Protein AF-A0A834DMK9-F1 (afdb_monomer_lite)

Organism: NCBI:txid89673

Secondary structure (DSSP, 8-state):
---SSS--TTTTT-----B--SS---EETTEEB--HHHHHH-TT-------S-TTSHHHH--

Structure (mmCIF, N/CA/C/O backbone):
data_AF-A0A834DMK9-F1
#
_entry.id   AF-A0A834DMK9-F1
#
loop_
_atom_site.group_PDB
_atom_site.id
_atom_site.type_symbol
_atom_site.label_atom_id
_atom_site.label_alt_id
_atom_site.label_comp_id
_atom_site.label_asym_id
_atom_site.label_entity_id
_atom_site.label_seq_id
_atom_site.pdbx_PDB_ins_code
_atom_site.Cartn_x
_atom_site.Cartn_y
_atom_site.Cartn_z
_atom_site.occupancy
_atom_site.B_iso_or_equiv
_atom_site.auth_seq_id
_atom_site.auth_comp_id
_atom_site.auth_asym_id
_atom_site.auth_atom_id
_atom_site.pdbx_PDB_model_num
ATOM 1 N N . MET A 1 1 ? 11.065 1.670 -11.722 1.00 51.25 1 MET A N 1
ATOM 2 C CA . MET A 1 1 ? 10.012 1.779 -10.690 1.00 51.25 1 MET A CA 1
ATOM 3 C C . MET A 1 1 ? 9.081 2.908 -11.124 1.00 51.25 1 MET A C 1
ATOM 5 O O . MET A 1 1 ? 9.606 3.933 -11.542 1.00 51.25 1 MET A O 1
ATOM 9 N N . ARG A 1 2 ? 7.757 2.695 -11.186 1.00 56.88 2 ARG A N 1
ATOM 10 C CA . ARG A 1 2 ? 6.798 3.704 -11.684 1.00 56.88 2 ARG A CA 1
ATOM 11 C C . ARG A 1 2 ? 6.390 4.621 -10.533 1.00 56.88 2 ARG A C 1
ATOM 13 O O . ARG A 1 2 ? 6.020 4.117 -9.481 1.00 56.88 2 ARG A O 1
ATOM 20 N N . ASP A 1 3 ? 6.464 5.930 -10.742 1.00 61.00 3 ASP A N 1
ATOM 21 C CA . ASP A 1 3 ? 6.015 6.922 -9.765 1.00 61.00 3 ASP A CA 1
ATOM 22 C C . ASP A 1 3 ? 4.481 7.016 -9.792 1.00 61.00 3 ASP A C 1
ATOM 24 O O . ASP A 1 3 ? 3.894 7.483 -10.769 1.00 61.00 3 ASP A O 1
ATOM 28 N N . LEU A 1 4 ? 3.842 6.503 -8.738 1.00 60.00 4 LEU A N 1
ATOM 29 C CA . LEU A 1 4 ? 2.386 6.490 -8.561 1.00 60.00 4 LEU A CA 1
ATOM 30 C C . LEU A 1 4 ? 1.832 7.845 -8.091 1.00 60.00 4 LEU A C 1
ATOM 32 O O . LEU A 1 4 ? 0.627 8.057 -8.186 1.00 60.00 4 LEU A O 1
ATOM 36 N N . ARG A 1 5 ? 2.685 8.767 -7.617 1.00 58.22 5 ARG A N 1
ATOM 37 C CA . ARG A 1 5 ? 2.282 10.119 -7.190 1.00 58.22 5 ARG A CA 1
ATOM 38 C C . ARG A 1 5 ? 2.321 11.129 -8.336 1.00 58.22 5 ARG A C 1
ATOM 40 O O . ARG A 1 5 ? 1.818 12.238 -8.182 1.00 58.22 5 ARG A O 1
ATOM 47 N N . ASN A 1 6 ? 2.894 10.772 -9.485 1.00 58.12 6 ASN A N 1
ATOM 48 C CA . ASN A 1 6 ? 2.918 11.649 -10.648 1.00 58.12 6 ASN A CA 1
ATOM 49 C C . ASN A 1 6 ? 1.498 11.767 -11.242 1.00 58.12 6 ASN A C 1
ATOM 51 O O . ASN A 1 6 ? 0.961 10.745 -11.680 1.00 58.12 6 ASN A O 1
ATOM 55 N N . PRO A 1 7 ? 0.889 12.969 -11.302 1.00 53.94 7 PRO A N 1
ATOM 56 C CA . PRO A 1 7 ? -0.480 13.211 -11.774 1.00 53.94 7 PRO A CA 1
ATOM 57 C C . PRO A 1 7 ? -0.623 13.105 -13.307 1.00 53.94 7 PRO A C 1
ATOM 59 O O . PRO A 1 7 ? -1.322 13.888 -13.950 1.00 53.94 7 PRO A O 1
ATOM 62 N N . HIS A 1 8 ? 0.056 12.144 -13.934 1.00 56.06 8 HIS A N 1
ATOM 63 C CA . HIS A 1 8 ? -0.179 11.798 -15.328 1.00 56.06 8 HIS A CA 1
ATOM 64 C C . HIS A 1 8 ? -1.642 11.347 -15.478 1.00 56.06 8 HIS A C 1
ATOM 66 O O . HIS A 1 8 ? -2.142 10.657 -14.609 1.00 56.06 8 HIS A O 1
ATOM 72 N N . ALA A 1 9 ? -2.335 11.684 -16.570 1.00 54.53 9 ALA A N 1
ATOM 73 C CA . ALA A 1 9 ? -3.786 11.487 -16.763 1.00 54.53 9 ALA A CA 1
ATOM 74 C C . ALA A 1 9 ? -4.394 10.108 -16.376 1.00 54.53 9 ALA A C 1
ATOM 76 O O . ALA A 1 9 ? -5.607 9.993 -16.247 1.00 54.53 9 ALA A O 1
ATOM 77 N N . SER A 1 10 ? -3.578 9.068 -16.184 1.00 53.50 10 SER A N 1
ATOM 78 C CA . SER A 1 10 ? -3.972 7.745 -15.685 1.00 53.50 10 SER A CA 1
ATOM 79 C C . SER A 1 10 ? -3.986 7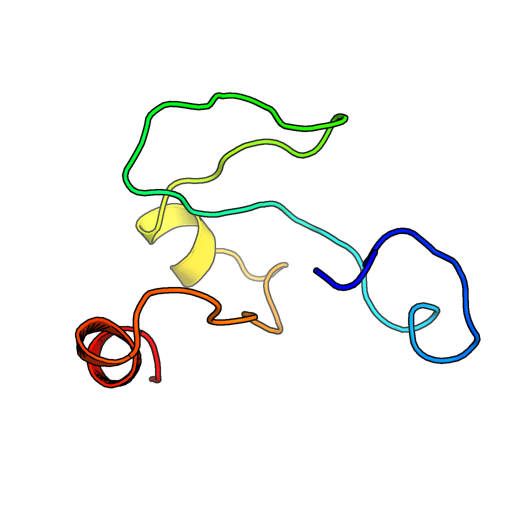.601 -14.149 1.00 53.50 10 SER A C 1
ATOM 81 O O . SER A 1 10 ? -4.656 6.703 -13.655 1.00 53.50 10 SER A O 1
ATOM 83 N N . SER A 1 11 ? -3.272 8.437 -13.385 1.00 52.97 11 SER A N 1
ATOM 84 C CA . SER A 1 11 ? -3.234 8.423 -11.907 1.00 52.97 11 SER A CA 1
ATOM 85 C C . SER A 1 11 ? -4.302 9.307 -11.259 1.00 52.97 11 SER A C 1
ATOM 87 O O . SER A 1 11 ? -4.543 9.191 -10.065 1.00 52.97 11 SER A O 1
ATOM 89 N N . ALA A 1 12 ? -5.015 10.123 -12.043 1.00 55.88 12 ALA A N 1
ATOM 90 C CA . ALA A 1 12 ? -6.139 10.937 -11.570 1.00 55.88 12 ALA A CA 1
ATOM 91 C C . ALA A 1 12 ? -7.326 10.112 -11.022 1.00 55.88 12 ALA A C 1
ATOM 93 O O . ALA A 1 12 ? -8.254 10.680 -10.454 1.00 55.88 12 ALA A O 1
ATOM 94 N N . PHE A 1 13 ? -7.301 8.788 -11.195 1.00 67.31 13 PHE A 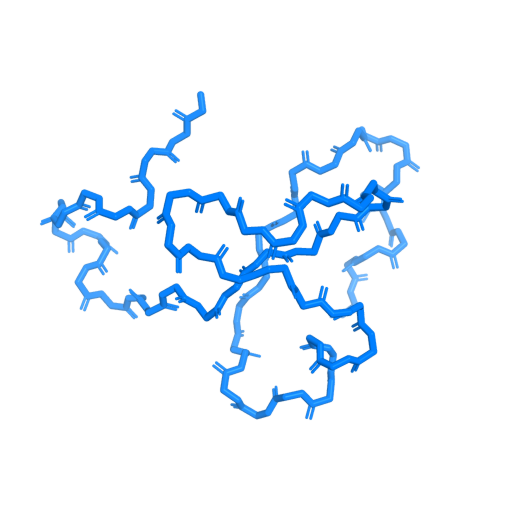N 1
ATOM 95 C CA . PHE A 1 13 ? -8.347 7.865 -10.757 1.00 67.31 13 PHE A CA 1
ATOM 96 C C . PHE A 1 13 ? -7.950 7.010 -9.548 1.00 67.31 13 PHE A C 1
ATOM 98 O O . PHE A 1 13 ? -8.763 6.210 -9.101 1.00 67.31 13 PHE A O 1
ATOM 105 N N . LEU A 1 14 ? -6.716 7.128 -9.042 1.00 73.19 14 LEU A N 1
ATOM 106 C CA . LEU A 1 14 ? -6.197 6.249 -7.993 1.00 73.19 14 LEU A CA 1
ATOM 107 C C . LEU A 1 14 ? -5.647 7.072 -6.829 1.00 73.19 14 LEU A C 1
ATOM 109 O O . LEU A 1 14 ? -4.826 7.966 -7.021 1.00 73.19 14 LEU A O 1
ATOM 113 N N . ASN A 1 15 ? -6.076 6.735 -5.615 1.00 81.94 15 ASN A N 1
ATOM 114 C CA . ASN A 1 15 ? -5.525 7.286 -4.384 1.00 81.94 15 ASN A CA 1
ATOM 115 C C . ASN A 1 15 ? -4.547 6.278 -3.761 1.00 81.94 15 ASN A C 1
ATOM 117 O O . ASN A 1 15 ? -4.883 5.105 -3.604 1.00 81.94 15 ASN A O 1
ATOM 121 N N . LEU A 1 16 ? -3.335 6.716 -3.411 1.00 84.25 16 LEU A N 1
ATOM 122 C CA . LEU A 1 16 ? -2.338 5.842 -2.792 1.00 84.25 16 LEU A CA 1
ATOM 123 C C . LEU A 1 16 ? -2.591 5.747 -1.283 1.00 84.25 16 LEU A C 1
ATOM 125 O O . LEU A 1 16 ? -2.257 6.666 -0.542 1.00 84.25 16 LEU A O 1
ATOM 129 N N . ILE A 1 17 ? -3.151 4.619 -0.844 1.00 87.69 17 ILE A N 1
ATOM 130 C CA . ILE A 1 17 ? -3.514 4.385 0.564 1.00 87.69 17 ILE A CA 1
ATOM 131 C C . ILE A 1 17 ? -2.296 4.017 1.428 1.00 87.69 17 ILE A C 1
ATOM 133 O O . ILE A 1 17 ? -2.175 4.470 2.562 1.00 87.69 17 ILE A O 1
ATOM 137 N N . GLY A 1 18 ? -1.369 3.212 0.903 1.00 89.00 18 GLY A N 1
ATOM 138 C CA . GLY A 1 18 ? -0.220 2.724 1.665 1.00 89.00 18 GLY A CA 1
ATOM 139 C C . GLY A 1 18 ? 0.626 1.720 0.889 1.00 89.00 18 GLY A C 1
ATOM 140 O O . GLY A 1 18 ? 0.331 1.405 -0.266 1.00 89.00 18 GLY A O 1
ATOM 141 N N . PHE A 1 19 ? 1.669 1.189 1.530 1.00 90.12 19 PHE A N 1
ATOM 142 C CA . PHE A 1 19 ? 2.428 0.054 0.998 1.00 90.12 19 PHE A CA 1
ATOM 143 C C . PHE A 1 19 ? 2.566 -1.068 2.029 1.00 90.12 19 PHE A C 1
ATOM 145 O O . PHE A 1 19 ? 2.701 -0.822 3.226 1.00 90.12 19 PHE A O 1
ATOM 152 N N . VAL A 1 20 ? 2.591 -2.311 1.550 1.00 89.31 20 VAL A N 1
ATOM 153 C CA . VAL A 1 20 ? 2.870 -3.493 2.373 1.00 89.31 20 VAL A CA 1
ATOM 154 C C . VAL A 1 20 ? 4.292 -3.957 2.084 1.00 89.31 20 VAL A C 1
ATOM 156 O O . VAL A 1 20 ? 4.700 -4.101 0.932 1.00 89.31 20 VAL A O 1
ATOM 159 N N . SER A 1 21 ? 5.066 -4.203 3.135 1.00 87.44 21 SER A N 1
ATOM 160 C CA . SER A 1 21 ? 6.410 -4.767 3.031 1.00 87.44 21 SER A CA 1
ATOM 161 C C . SER A 1 21 ? 6.649 -5.758 4.159 1.00 87.44 21 SER A C 1
ATOM 163 O O . SER A 1 21 ? 6.181 -5.566 5.276 1.00 87.44 21 SER A O 1
ATOM 165 N N . ARG A 1 22 ? 7.422 -6.811 3.875 1.00 85.50 22 ARG A N 1
ATOM 166 C CA . ARG A 1 22 ? 7.904 -7.759 4.897 1.00 85.50 22 ARG A CA 1
ATOM 167 C C . ARG A 1 22 ? 9.024 -7.170 5.760 1.00 85.50 22 ARG A C 1
ATOM 169 O O . ARG A 1 22 ? 9.380 -7.744 6.780 1.00 85.50 22 ARG A O 1
ATOM 176 N N . ARG A 1 23 ? 9.618 -6.055 5.326 1.00 85.06 23 ARG A N 1
ATOM 177 C CA . ARG A 1 23 ? 10.627 -5.302 6.081 1.00 85.06 23 ARG A CA 1
ATOM 178 C C . ARG A 1 23 ? 9.935 -4.199 6.872 1.00 85.06 23 ARG A C 1
ATOM 180 O O . ARG A 1 23 ? 9.022 -3.576 6.342 1.00 85.06 23 ARG A O 1
ATOM 187 N N . GLU A 1 24 ? 10.411 -3.895 8.073 1.00 86.88 24 GLU A N 1
ATOM 188 C CA . GLU A 1 24 ? 9.970 -2.707 8.813 1.00 86.88 24 GLU A CA 1
ATOM 189 C C . GLU A 1 24 ? 10.627 -1.449 8.230 1.00 86.88 24 GLU A C 1
ATOM 191 O O . GLU A 1 24 ? 11.809 -1.180 8.449 1.00 86.88 24 GLU A O 1
ATOM 196 N N . LEU A 1 25 ? 9.862 -0.699 7.439 1.00 86.38 25 LEU A N 1
ATOM 197 C CA . LEU A 1 25 ? 10.280 0.538 6.774 1.00 86.38 25 LEU A CA 1
ATOM 198 C C . LEU A 1 25 ? 9.548 1.767 7.336 1.00 86.38 25 LEU A C 1
ATOM 200 O O . LEU A 1 25 ? 10.054 2.875 7.190 1.00 86.38 25 LEU A O 1
ATOM 204 N N . LYS A 1 26 ? 8.422 1.566 8.042 1.00 84.06 26 LYS A N 1
ATOM 205 C CA . LYS A 1 26 ? 7.557 2.574 8.694 1.00 84.06 26 LYS A CA 1
ATOM 206 C C . LYS A 1 26 ? 6.899 3.554 7.724 1.00 84.06 26 LYS A C 1
ATOM 208 O O . LYS A 1 26 ? 5.679 3.613 7.661 1.00 84.06 26 LYS A O 1
ATOM 213 N N . CYS A 1 27 ? 7.687 4.310 6.972 1.00 87.81 27 CYS A N 1
ATOM 214 C CA . CYS A 1 27 ? 7.207 5.303 6.025 1.00 87.81 27 CYS A CA 1
ATOM 215 C C . CYS A 1 27 ? 8.230 5.486 4.899 1.00 87.81 27 CYS A C 1
ATOM 217 O O . CYS A 1 27 ? 9.435 5.527 5.152 1.00 87.81 27 CYS A O 1
ATOM 219 N N . ILE A 1 28 ? 7.749 5.600 3.663 1.00 84.75 28 ILE A N 1
ATOM 220 C CA . ILE A 1 28 ? 8.555 5.935 2.485 1.00 84.75 28 ILE A CA 1
ATOM 221 C C . ILE A 1 28 ? 7.881 7.125 1.826 1.00 84.75 28 ILE A C 1
ATOM 223 O O . ILE A 1 28 ? 6.729 7.010 1.420 1.00 84.75 28 ILE A O 1
ATOM 227 N N . ASP A 1 29 ? 8.589 8.252 1.734 1.00 81.25 29 ASP A N 1
ATOM 228 C CA . ASP A 1 29 ? 8.103 9.469 1.075 1.00 81.25 29 ASP A CA 1
ATOM 229 C C . ASP A 1 29 ? 6.658 9.812 1.473 1.00 81.25 29 ASP A C 1
ATOM 231 O O . ASP A 1 29 ? 5.791 9.972 0.620 1.00 81.25 29 ASP A O 1
ATOM 235 N N . GLU A 1 30 ? 6.391 9.875 2.784 1.00 81.25 30 GLU A N 1
ATOM 236 C CA . GLU A 1 30 ? 5.083 10.195 3.396 1.00 81.25 30 GLU A CA 1
ATOM 237 C C . GLU A 1 30 ? 4.002 9.108 3.271 1.00 81.25 30 GLU A C 1
ATOM 239 O O . GLU A 1 30 ? 2.946 9.225 3.893 1.00 81.25 30 GLU A O 1
ATOM 244 N N . VAL A 1 31 ? 4.262 8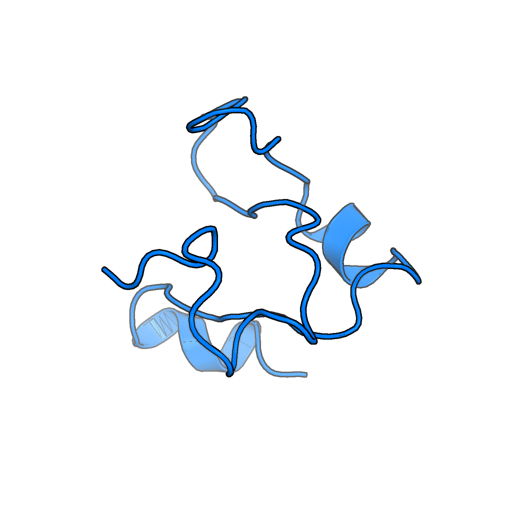.026 2.536 1.00 84.75 31 VAL A N 1
ATOM 245 C CA . VAL A 1 31 ? 3.367 6.869 2.449 1.00 84.75 31 VAL A CA 1
ATOM 246 C C . VAL A 1 31 ? 3.638 5.955 3.634 1.00 84.75 31 VAL A C 1
ATOM 248 O O . VAL A 1 31 ? 4.770 5.521 3.847 1.00 84.75 31 VAL A O 1
ATOM 251 N N . GLN A 1 32 ? 2.601 5.651 4.409 1.00 89.94 32 GLN A N 1
ATOM 252 C CA . GLN A 1 32 ? 2.728 4.772 5.566 1.00 89.94 32 GLN A CA 1
ATOM 253 C C . GLN A 1 32 ? 2.800 3.307 5.137 1.00 89.94 32 GLN A C 1
ATOM 255 O O . GLN A 1 32 ? 2.130 2.869 4.194 1.00 89.94 32 GLN A O 1
ATOM 260 N N . GLN A 1 33 ? 3.612 2.546 5.865 1.00 90.19 33 GLN A N 1
ATOM 261 C CA . GLN A 1 33 ? 3.563 1.099 5.789 1.00 90.19 33 GLN A CA 1
ATOM 262 C C . GLN A 1 33 ? 2.317 0.605 6.521 1.00 90.19 33 GLN A C 1
ATOM 264 O O . GLN A 1 33 ? 2.133 0.905 7.699 1.00 90.19 33 GLN A O 1
ATOM 269 N N . ILE A 1 34 ? 1.504 -0.190 5.837 1.00 91.88 34 ILE A N 1
ATOM 270 C CA . ILE A 1 34 ? 0.349 -0.870 6.424 1.00 91.88 34 ILE A CA 1
ATOM 271 C C . ILE A 1 34 ? 0.635 -2.366 6.531 1.00 91.88 34 ILE A C 1
ATOM 273 O O . ILE A 1 34 ? 1.445 -2.922 5.775 1.00 91.88 34 ILE A O 1
ATOM 277 N N . SER A 1 35 ? 0.004 -3.022 7.501 1.00 90.19 35 SER A N 1
ATOM 278 C CA . SER A 1 35 ? 0.086 -4.473 7.610 1.00 90.19 35 SER A CA 1
ATOM 279 C C . SER A 1 35 ? -0.669 -5.127 6.445 1.00 90.19 35 SER A C 1
ATOM 281 O O . SER A 1 35 ? -1.533 -4.521 5.809 1.00 90.19 35 SER A O 1
ATOM 283 N N . LEU A 1 36 ? -0.336 -6.383 6.145 1.00 87.69 36 LEU A N 1
ATOM 284 C CA . LEU A 1 36 ? -1.060 -7.136 5.121 1.00 87.69 36 LEU A CA 1
ATOM 285 C C . LEU A 1 36 ? -2.530 -7.359 5.518 1.00 87.69 36 LEU A C 1
ATOM 287 O O . LEU A 1 36 ? -3.408 -7.283 4.669 1.00 87.69 36 LEU A O 1
ATOM 291 N N . GLU A 1 37 ? -2.791 -7.627 6.798 1.00 88.06 37 GLU A N 1
ATOM 292 C CA . GLU A 1 37 ? -4.141 -7.844 7.333 1.00 88.06 37 GLU A CA 1
ATOM 293 C C . GLU A 1 37 ? -5.012 -6.585 7.242 1.00 88.06 37 GLU A C 1
ATOM 295 O O . GLU A 1 37 ? -6.168 -6.677 6.822 1.00 88.06 37 GLU A O 1
ATOM 300 N N . ASP A 1 38 ? -4.441 -5.410 7.523 1.00 88.44 38 ASP A N 1
ATOM 301 C CA . ASP A 1 38 ? -5.138 -4.129 7.379 1.00 88.44 38 ASP A CA 1
ATOM 302 C C . ASP A 1 38 ? -5.413 -3.818 5.907 1.00 88.44 38 ASP A C 1
ATOM 304 O O . ASP A 1 38 ? -6.509 -3.380 5.564 1.00 88.44 38 ASP A O 1
ATOM 308 N N . ALA A 1 39 ? -4.452 -4.091 5.018 1.00 88.00 39 ALA A N 1
ATOM 309 C CA . ALA A 1 39 ? -4.630 -3.888 3.582 1.00 88.00 39 ALA A CA 1
ATOM 310 C C . ALA A 1 39 ? -5.749 -4.766 2.998 1.00 88.00 39 ALA A C 1
ATOM 312 O O . ALA A 1 39 ? -6.487 -4.307 2.134 1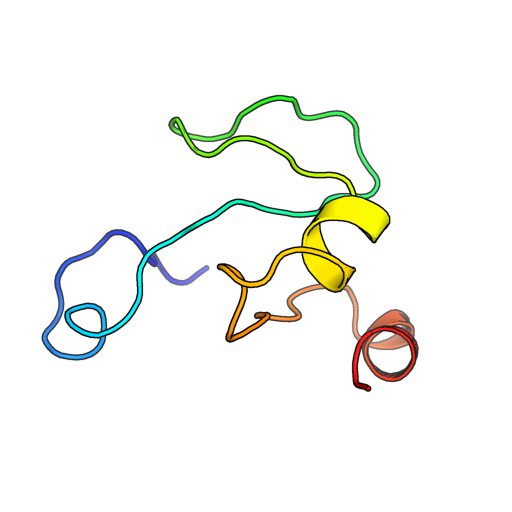.00 88.00 39 ALA A O 1
ATOM 313 N N . LEU A 1 40 ? -5.890 -6.009 3.477 1.00 86.25 40 LEU A N 1
ATOM 314 C CA . LEU A 1 40 ? -6.935 -6.942 3.034 1.00 86.25 40 LEU A CA 1
ATOM 315 C C . LEU A 1 40 ? -8.311 -6.642 3.642 1.00 86.25 40 LEU A C 1
ATOM 317 O O . LEU A 1 40 ? -9.330 -6.979 3.044 1.00 86.25 40 LEU A O 1
ATOM 321 N N . SER A 1 41 ? -8.347 -6.046 4.834 1.00 89.56 41 SER A N 1
ATOM 322 C CA . SER A 1 41 ? -9.595 -5.745 5.549 1.00 89.56 41 SER A CA 1
ATOM 323 C C . SER A 1 41 ? -10.127 -4.338 5.257 1.00 89.56 41 SER A C 1
ATOM 325 O O . SER A 1 41 ? -11.286 -4.044 5.558 1.00 89.56 41 SER A O 1
ATOM 327 N N . SER A 1 42 ? -9.292 -3.456 4.703 1.00 89.62 42 SER A N 1
ATOM 328 C CA . SER A 1 42 ? -9.648 -2.065 4.433 1.00 89.62 42 SER A CA 1
ATOM 329 C C . SER A 1 42 ? -10.582 -1.938 3.233 1.00 89.62 42 SER A C 1
ATOM 331 O O . SER A 1 42 ? -10.260 -2.347 2.123 1.00 89.62 42 SER A O 1
ATOM 333 N N . GLN A 1 43 ? -11.724 -1.283 3.450 1.00 86.69 43 GLN A N 1
ATOM 334 C CA . GLN A 1 43 ? -12.677 -0.944 2.386 1.00 86.69 43 GLN A CA 1
ATOM 335 C C . GLN A 1 43 ? -12.179 0.194 1.482 1.00 86.69 43 GLN A C 1
ATOM 337 O O . GLN A 1 43 ? -12.740 0.405 0.413 1.00 86.69 43 GLN A O 1
ATOM 342 N N . GLU A 1 44 ? -11.138 0.923 1.897 1.00 85.44 44 GLU A N 1
ATOM 343 C CA . GL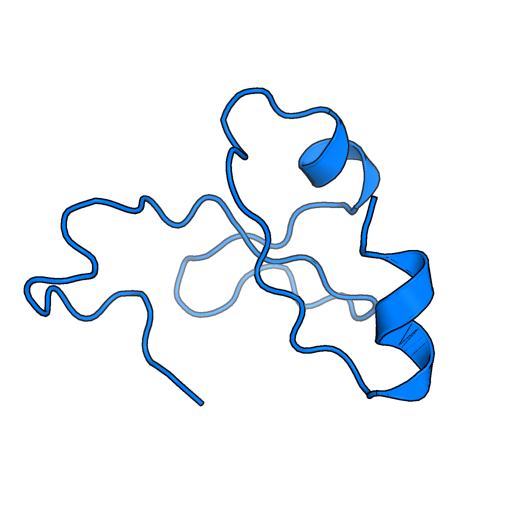U A 1 44 ? -10.515 1.985 1.097 1.00 85.44 44 GLU A CA 1
ATOM 344 C C . GLU A 1 44 ? -9.510 1.426 0.075 1.00 85.44 44 GLU A C 1
ATOM 346 O O . GLU A 1 44 ? -9.120 2.121 -0.862 1.00 85.44 44 GLU A O 1
ATOM 351 N N . VAL A 1 45 ? -9.076 0.170 0.243 1.00 86.62 45 VAL A N 1
ATOM 352 C CA . VAL A 1 45 ? -8.136 -0.498 -0.664 1.00 86.62 45 VAL A CA 1
ATOM 353 C C . VAL A 1 45 ? -8.920 -1.263 -1.728 1.00 86.62 45 VAL A C 1
ATOM 355 O O . VAL A 1 45 ? -9.267 -2.427 -1.564 1.00 86.62 45 VAL A O 1
ATOM 358 N N . GLU A 1 46 ? -9.184 -0.601 -2.852 1.00 82.50 46 GLU A N 1
ATOM 359 C CA . GLU A 1 46 ? -9.897 -1.211 -3.987 1.00 82.50 46 GLU A CA 1
ATOM 360 C C . GLU A 1 46 ? -8.967 -1.978 -4.942 1.00 82.50 46 GLU A C 1
ATOM 362 O O . GLU A 1 46 ? -9.403 -2.870 -5.669 1.00 82.50 46 GLU A O 1
ATOM 367 N N . VAL A 1 47 ? -7.675 -1.627 -4.972 1.00 82.31 47 VAL A N 1
ATOM 368 C CA . VAL A 1 47 ? -6.689 -2.181 -5.913 1.00 82.31 47 VAL A CA 1
ATOM 369 C C . VAL A 1 47 ? -5.348 -2.394 -5.215 1.00 82.31 47 VAL A C 1
ATOM 371 O O . VAL A 1 47 ? -4.846 -1.500 -4.534 1.00 82.31 47 VAL A O 1
ATOM 374 N N . ALA A 1 48 ? -4.718 -3.549 -5.452 1.00 84.69 48 ALA A N 1
ATOM 375 C CA . ALA A 1 48 ? -3.370 -3.860 -4.982 1.00 84.69 48 ALA A CA 1
ATOM 376 C C . ALA A 1 48 ? -2.389 -4.031 -6.155 1.00 84.69 48 ALA A C 1
ATOM 378 O O . ALA A 1 48 ? -2.627 -4.803 -7.084 1.00 84.69 48 ALA A O 1
ATOM 379 N N . TYR A 1 49 ? -1.253 -3.329 -6.101 1.00 81.44 49 TYR A N 1
ATOM 380 C CA . TYR A 1 49 ? -0.143 -3.519 -7.040 1.00 81.44 49 TYR A CA 1
ATOM 381 C C . TYR A 1 49 ? 0.865 -4.510 -6.452 1.00 81.44 49 TYR A C 1
ATOM 383 O O . TYR A 1 49 ? 1.608 -4.175 -5.528 1.00 81.44 49 TYR A O 1
ATOM 391 N N . ILE A 1 50 ? 0.911 -5.727 -7.000 1.00 81.50 50 ILE A N 1
ATOM 392 C CA . ILE A 1 50 ? 1.851 -6.765 -6.564 1.00 81.50 50 ILE A CA 1
ATOM 393 C C . ILE A 1 50 ? 3.167 -6.613 -7.331 1.00 81.50 50 ILE A C 1
ATOM 395 O O . ILE A 1 50 ? 3.256 -6.915 -8.520 1.00 81.50 50 ILE A O 1
ATOM 399 N N . CYS A 1 51 ? 4.182 -6.106 -6.633 1.00 77.81 51 CYS A N 1
ATOM 400 C CA . CYS A 1 51 ? 5.529 -5.857 -7.161 1.00 77.81 51 CYS A CA 1
ATOM 401 C C . CYS A 1 51 ? 6.599 -6.697 -6.440 1.00 77.81 51 CYS A C 1
ATOM 403 O O . CYS A 1 51 ? 7.775 -6.327 -6.434 1.00 77.81 51 CYS A O 1
ATOM 405 N N . SER A 1 52 ? 6.190 -7.764 -5.750 1.00 70.25 52 SER A N 1
ATOM 406 C CA . SER A 1 52 ? 7.099 -8.665 -5.044 1.00 70.25 52 SER A CA 1
ATOM 407 C C . SER A 1 52 ? 7.851 -9.576 -6.024 1.00 70.25 52 SER A C 1
ATOM 409 O O . SER A 1 52 ? 7.620 -9.560 -7.226 1.00 70.25 52 SER A O 1
ATOM 411 N N . GLU A 1 53 ? 8.823 -10.353 -5.542 1.00 68.44 53 GLU A N 1
ATOM 412 C CA . GLU A 1 53 ? 9.545 -11.279 -6.421 1.00 68.44 53 GLU A CA 1
ATOM 413 C C . GLU A 1 53 ? 8.599 -12.356 -6.973 1.00 68.44 53 GLU A C 1
ATOM 415 O O . GLU A 1 53 ? 7.682 -12.811 -6.284 1.00 68.44 53 GLU A O 1
ATOM 420 N N . SER A 1 54 ? 8.840 -12.781 -8.213 1.00 56.88 54 SER A N 1
ATOM 421 C CA . SER A 1 54 ? 7.948 -13.609 -9.038 1.00 56.88 54 SER A CA 1
ATOM 422 C C . SER A 1 54 ? 7.507 -14.941 -8.415 1.00 56.88 54 SER A C 1
ATOM 424 O O . SER A 1 54 ? 6.471 -15.468 -8.798 1.00 56.88 54 SER A O 1
ATOM 426 N N . THR A 1 55 ? 8.229 -15.478 -7.428 1.00 59.34 55 THR A N 1
ATOM 427 C CA . THR A 1 55 ? 7.843 -16.696 -6.687 1.00 59.34 55 THR A CA 1
ATOM 428 C C . THR A 1 55 ? 6.777 -16.463 -5.615 1.00 59.34 55 THR A C 1
ATOM 430 O O . THR A 1 55 ? 6.197 -17.424 -5.127 1.00 59.34 55 THR A O 1
ATOM 433 N N . SER A 1 56 ? 6.507 -15.206 -5.252 1.00 58.91 56 SER A N 1
ATOM 434 C CA . SER A 1 56 ? 5.499 -14.817 -4.253 1.00 58.91 56 SER A CA 1
ATOM 435 C C . SER A 1 56 ? 4.223 -14.229 -4.861 1.00 58.91 56 SER A C 1
ATOM 437 O O . SER A 1 56 ? 3.301 -13.899 -4.128 1.00 58.91 56 SER A O 1
ATOM 439 N N . HIS A 1 57 ? 4.164 -14.076 -6.188 1.00 54.34 57 HIS A N 1
ATOM 440 C CA . HIS A 1 57 ? 3.040 -13.437 -6.877 1.00 54.34 57 HIS A CA 1
ATOM 441 C C . HIS A 1 57 ? 1.718 -14.205 -6.716 1.00 54.34 57 HIS A C 1
ATOM 443 O O . HIS A 1 57 ? 0.690 -13.578 -6.488 1.00 54.34 57 HIS A O 1
ATOM 449 N N . GLU A 1 58 ? 1.742 -15.539 -6.780 1.00 58.12 58 GLU A N 1
ATOM 450 C CA . GLU A 1 58 ? 0.530 -16.374 -6.705 1.00 58.12 58 GLU A CA 1
ATOM 451 C C . GLU A 1 58 ? -0.170 -16.297 -5.333 1.00 58.12 58 GLU A C 1
ATOM 453 O O . GLU A 1 58 ? -1.392 -16.365 -5.262 1.00 58.12 58 GLU A O 1
ATOM 458 N N . ASP A 1 59 ? 0.567 -16.086 -4.235 1.00 61.84 59 ASP A N 1
ATOM 459 C CA . ASP A 1 59 ? -0.014 -16.070 -2.881 1.00 61.84 59 ASP A CA 1
ATOM 460 C C . ASP A 1 59 ? -0.787 -14.778 -2.553 1.00 61.84 59 ASP A C 1
ATOM 462 O O . ASP A 1 59 ? -1.632 -14.775 -1.645 1.00 61.84 59 A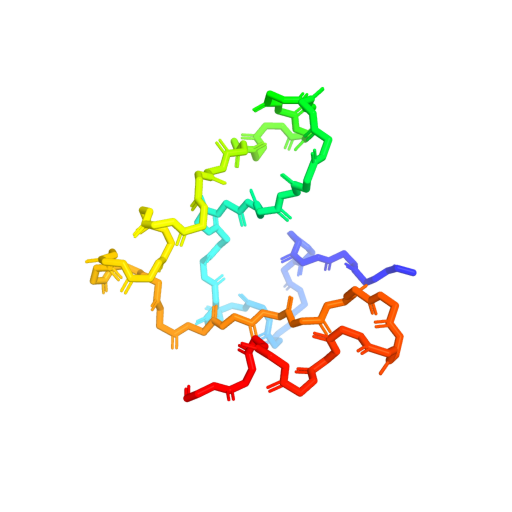SP A O 1
ATOM 466 N N . TYR A 1 60 ? -0.499 -13.690 -3.279 1.00 57.69 60 TYR A N 1
ATOM 467 C CA . TYR A 1 60 ? -1.081 -12.356 -3.075 1.00 57.69 60 TYR A CA 1
ATOM 468 C C . TYR A 1 60 ? -2.190 -11.999 -4.071 1.00 57.69 60 TYR A C 1
ATOM 470 O O . TYR A 1 60 ? -2.833 -10.964 -3.908 1.00 57.69 60 TYR A O 1
ATOM 478 N N . ILE A 1 61 ? -2.430 -12.836 -5.081 1.00 59.09 61 ILE A N 1
ATOM 479 C CA . ILE A 1 61 ? -3.526 -12.667 -6.037 1.00 59.09 61 ILE A CA 1
ATOM 480 C C . ILE A 1 61 ? -4.709 -13.499 -5.524 1.00 59.09 61 ILE A C 1
ATOM 482 O O . ILE A 1 61 ? -4.689 -14.726 -5.603 1.00 59.09 61 ILE A O 1
ATOM 486 N N . ARG A 1 62 ? -5.727 -12.846 -4.958 1.00 58.72 62 ARG A N 1
ATOM 487 C CA . ARG A 1 62 ? -7.018 -13.461 -4.612 1.00 58.72 62 ARG A CA 1
ATOM 488 C C . ARG A 1 62 ? -8.167 -12.575 -5.054 1.00 58.72 62 ARG A C 1
ATOM 490 O O . ARG A 1 62 ? -8.028 -11.344 -4.901 1.00 58.72 62 ARG A O 1
#

pLDDT: mean 75.21, std 13.93, range [51.25, 91.88]

Foldseek 3Di:
DDDLPPVDVVSVVDDQQADEDPDPPQDDPNGGHDHPVCLVPDPNNPDDDDPDPPVCVVVPDD

Sequence (62 aa):
MRDLRNPHASSAFLNLIGFVSRRELKCIDEVQQISLEDALSSQEVEVAYICSESTSHEDYIR

Radius of gyration: 12.35 Å; chains: 1; bounding box: 23×30×26 Å